Protein AF-A0AAE9B134-F1 (afdb_monomer_lite)

Secondary structure (DSSP, 8-state):
--EEETTTTSHHHHHHHHHHHTTS-GGGEEEEES-SGGGHHHHHTTPEEEE-BTTBGGGGTTT--TT-EEE-PPP--TTTTTTGGG--

Radius of gyration: 12.8 Å; chains: 1; bounding box: 33×21×36 Å

Organism: NCBI:txid103232

Structure (mmCIF, N/CA/C/O backbone):
data_AF-A0AAE9B134-F1
#
_entry.id   AF-A0AAE9B134-F1
#
loop_
_atom_site.group_PDB
_atom_site.id
_atom_site.type_symbol
_atom_site.label_atom_id
_atom_site.label_alt_id
_atom_site.label_comp_id
_atom_site.label_asym_id
_atom_site.label_entity_id
_atom_site.label_seq_id
_atom_site.pdbx_PDB_ins_code
_atom_site.Cartn_x
_atom_site.Cartn_y
_atom_site.Cartn_z
_atom_site.occupancy
_atom_site.B_iso_or_equiv
_atom_site.auth_seq_id
_atom_site.auth_comp_id
_atom_site.auth_asym_id
_atom_site.auth_atom_id
_atom_site.pdbx_PDB_model_num
ATOM 1 N N . MET A 1 1 ? -15.403 4.290 0.408 1.00 81.81 1 MET A N 1
ATOM 2 C CA . MET A 1 1 ? -14.368 5.308 0.662 1.00 81.81 1 MET A CA 1
ATOM 3 C C . MET A 1 1 ? -13.278 4.690 1.516 1.00 81.81 1 MET A C 1
ATOM 5 O O . MET A 1 1 ? -13.530 4.371 2.672 1.00 81.81 1 MET A O 1
ATOM 9 N N . SER A 1 2 ? -12.099 4.508 0.935 1.00 92.12 2 SER A N 1
ATOM 10 C CA . SER A 1 2 ? -10.887 3.996 1.570 1.00 92.12 2 SER A CA 1
ATOM 11 C C . SER A 1 2 ? -9.773 5.039 1.496 1.00 92.12 2 SER A C 1
ATOM 13 O O . SER A 1 2 ? -9.692 5.824 0.549 1.00 92.12 2 SER A O 1
ATOM 15 N N . LEU A 1 3 ? -8.879 5.010 2.483 1.00 98.31 3 LEU A N 1
ATOM 16 C CA . LEU A 1 3 ? -7.562 5.632 2.392 1.00 98.31 3 LEU A CA 1
ATOM 17 C C . LEU A 1 3 ? -6.610 4.606 1.770 1.00 98.31 3 LEU A C 1
ATOM 19 O O . LEU A 1 3 ? -6.343 3.572 2.380 1.00 98.31 3 LEU A O 1
ATOM 23 N N . VAL A 1 4 ? -6.159 4.839 0.540 1.00 98.50 4 VAL A N 1
ATOM 24 C CA . VAL A 1 4 ? -5.342 3.886 -0.221 1.00 98.50 4 VAL A CA 1
ATOM 25 C C . VAL A 1 4 ? -3.893 4.348 -0.236 1.00 98.50 4 VAL A C 1
ATOM 27 O O . VAL A 1 4 ? -3.591 5.432 -0.733 1.00 98.50 4 VAL A O 1
ATOM 30 N N . ILE A 1 5 ? -2.993 3.530 0.304 1.00 98.44 5 ILE A N 1
ATOM 31 C CA . ILE A 1 5 ? -1.571 3.851 0.437 1.00 98.44 5 ILE A CA 1
ATOM 32 C C . ILE A 1 5 ? -0.775 2.910 -0.455 1.00 98.44 5 ILE A C 1
ATOM 34 O O . ILE A 1 5 ? -0.726 1.705 -0.205 1.00 98.44 5 ILE A O 1
ATOM 38 N N . THR A 1 6 ? -0.141 3.440 -1.498 1.00 97.62 6 THR A N 1
ATOM 39 C CA . THR A 1 6 ? 0.769 2.640 -2.322 1.00 97.62 6 THR A CA 1
ATOM 40 C C . THR A 1 6 ? 2.148 2.520 -1.693 1.00 97.62 6 THR A C 1
ATOM 42 O O . THR A 1 6 ? 2.516 3.291 -0.810 1.00 97.62 6 THR A O 1
ATOM 45 N N . GLY A 1 7 ? 2.916 1.503 -2.098 1.00 96.44 7 GLY A N 1
ATOM 46 C CA . GLY A 1 7 ? 4.238 1.261 -1.520 1.00 96.44 7 GLY A CA 1
ATOM 47 C C . GLY A 1 7 ? 4.189 1.043 -0.003 1.00 96.44 7 GLY A C 1
ATOM 48 O O . GLY A 1 7 ? 5.136 1.410 0.691 1.00 96.44 7 GLY A O 1
ATOM 49 N N . ALA A 1 8 ? 3.099 0.463 0.513 1.00 97.88 8 ALA A N 1
ATOM 50 C CA . ALA A 1 8 ? 2.804 0.393 1.947 1.00 97.88 8 ALA A CA 1
ATOM 51 C C . ALA A 1 8 ? 3.826 -0.418 2.770 1.00 97.88 8 ALA A C 1
ATOM 53 O O . ALA A 1 8 ? 3.908 -0.266 3.984 1.00 97.88 8 ALA A O 1
ATOM 54 N N . THR A 1 9 ? 4.643 -1.251 2.119 1.00 96.62 9 THR A N 1
ATOM 55 C CA . THR A 1 9 ? 5.746 -1.999 2.752 1.00 96.62 9 THR A CA 1
ATOM 56 C C . THR A 1 9 ? 7.098 -1.280 2.674 1.00 96.62 9 THR A C 1
ATOM 58 O O . THR A 1 9 ? 8.111 -1.842 3.079 1.00 96.62 9 THR A O 1
ATOM 61 N N . GLY A 1 10 ? 7.161 -0.088 2.073 1.00 95.25 10 GLY A N 1
ATOM 62 C CA . GLY A 1 10 ? 8.349 0.770 2.071 1.00 95.25 10 GLY A CA 1
ATOM 63 C C . GLY A 1 10 ? 8.339 1.751 3.244 1.00 95.25 10 GLY A C 1
ATOM 64 O O . GLY A 1 10 ? 7.304 1.947 3.868 1.00 95.25 10 GLY A O 1
ATOM 65 N N . ASN A 1 11 ? 9.467 2.412 3.517 1.00 95.31 11 ASN A N 1
ATOM 66 C CA . ASN A 1 11 ? 9.640 3.257 4.711 1.00 95.31 11 ASN A CA 1
ATOM 67 C C . ASN A 1 11 ? 8.521 4.299 4.901 1.00 95.31 11 ASN A C 1
ATOM 69 O O . ASN A 1 11 ? 7.907 4.352 5.961 1.00 95.31 11 ASN A O 1
ATOM 73 N N . LEU A 1 12 ? 8.226 5.101 3.870 1.00 97.00 12 LEU A N 1
ATOM 74 C CA . LEU A 1 12 ? 7.198 6.144 3.967 1.00 97.00 12 LEU A CA 1
ATOM 75 C C . LEU A 1 12 ? 5.783 5.557 4.045 1.00 97.00 12 LEU A C 1
ATOM 77 O O . LEU A 1 12 ? 4.999 5.960 4.899 1.00 97.00 12 LEU A O 1
ATOM 81 N N . GLY A 1 13 ? 5.459 4.609 3.159 1.00 97.69 13 GLY A N 1
ATOM 82 C CA . GLY A 1 13 ? 4.133 3.990 3.119 1.00 97.69 13 GLY A CA 1
ATOM 83 C C . GLY A 1 13 ? 3.803 3.262 4.420 1.00 97.69 13 GLY A C 1
ATOM 84 O O . GLY A 1 13 ? 2.671 3.332 4.890 1.00 97.69 13 GLY A O 1
ATOM 85 N N . ARG A 1 14 ? 4.809 2.643 5.043 1.00 97.56 14 ARG A N 1
ATOM 86 C CA . ARG A 1 14 ? 4.677 1.954 6.321 1.00 97.56 14 ARG A CA 1
ATOM 87 C C . ARG A 1 14 ? 4.301 2.908 7.446 1.00 97.56 14 ARG A C 1
ATOM 89 O O . ARG A 1 14 ? 3.295 2.679 8.109 1.00 97.56 14 ARG A O 1
ATOM 96 N N . VAL A 1 15 ? 5.061 3.993 7.602 1.00 98.19 15 VAL A N 1
ATOM 97 C CA . VAL A 1 15 ? 4.770 5.033 8.599 1.00 98.19 15 VAL A CA 1
ATOM 98 C C . VAL A 1 15 ? 3.384 5.627 8.354 1.00 98.19 15 VAL A C 1
ATOM 100 O O . VAL A 1 15 ? 2.601 5.743 9.287 1.00 98.19 15 VAL A O 1
ATOM 103 N N . ALA A 1 16 ? 3.031 5.924 7.099 1.00 98.38 16 ALA A N 1
ATOM 104 C CA . ALA A 1 16 ? 1.711 6.455 6.768 1.00 98.38 16 ALA A CA 1
ATOM 105 C C . ALA A 1 16 ? 0.572 5.507 7.182 1.00 98.38 16 ALA A C 1
ATOM 107 O O . ALA A 1 16 ? -0.403 5.958 7.779 1.00 98.38 16 ALA A O 1
ATOM 108 N N . VAL A 1 17 ? 0.688 4.202 6.903 1.00 98.44 17 VAL A N 1
ATOM 109 C CA . VAL A 1 17 ? -0.308 3.212 7.343 1.00 98.44 17 VAL A CA 1
ATOM 110 C C . VAL A 1 17 ? -0.374 3.152 8.866 1.00 98.44 17 VAL A C 1
ATOM 112 O O . VAL A 1 17 ? -1.465 3.216 9.420 1.00 98.44 17 VAL A O 1
ATOM 115 N N . GLU A 1 18 ? 0.763 3.066 9.555 1.00 98.06 18 GLU A N 1
ATOM 116 C CA . GLU A 1 18 ? 0.798 2.978 11.018 1.00 98.06 18 GLU A CA 1
ATOM 117 C C . GLU A 1 18 ? 0.1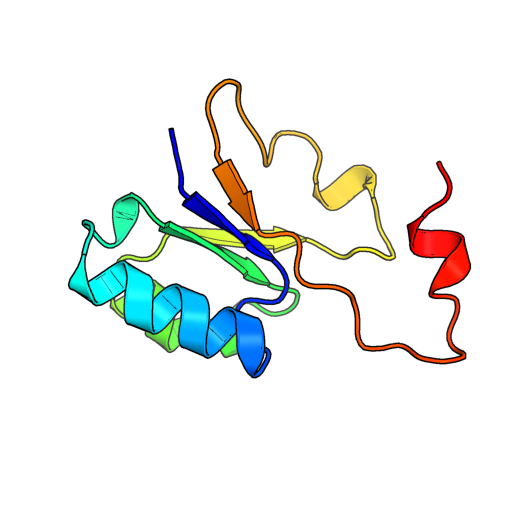67 4.204 11.684 1.00 98.06 18 GLU A C 1
ATOM 119 O O . GLU A 1 18 ? -0.695 4.043 12.543 1.00 98.06 18 GLU A O 1
ATOM 124 N N . THR A 1 19 ? 0.492 5.408 11.213 1.00 98.25 19 THR A N 1
ATOM 125 C CA . THR A 1 19 ? -0.105 6.662 11.692 1.00 98.25 19 THR A CA 1
ATOM 126 C C . THR A 1 19 ? -1.605 6.755 11.400 1.00 98.25 19 THR A C 1
ATOM 128 O O . THR A 1 19 ? -2.356 7.334 12.185 1.00 98.25 19 THR A O 1
ATOM 131 N N . LEU A 1 20 ? -2.081 6.202 10.280 1.00 98.25 20 LEU A N 1
ATOM 132 C CA . LEU A 1 20 ? -3.516 6.166 9.982 1.00 98.25 20 LEU A CA 1
ATOM 133 C C . LEU A 1 20 ? -4.267 5.196 10.894 1.00 98.25 20 LEU A C 1
ATOM 135 O O . LEU A 1 20 ? -5.389 5.493 11.294 1.00 98.25 20 LEU A O 1
ATOM 139 N N . LEU A 1 21 ? -3.649 4.076 11.267 1.00 97.94 21 LEU A N 1
ATOM 140 C CA . LEU A 1 21 ? -4.250 3.094 12.173 1.00 97.94 21 LEU A CA 1
ATOM 141 C C . LEU A 1 21 ? -4.468 3.615 13.599 1.00 97.94 21 LEU A C 1
ATOM 143 O O . LEU A 1 21 ? -5.220 3.008 14.355 1.00 97.94 21 LEU A O 1
ATOM 147 N N . GLU A 1 22 ? -3.853 4.739 13.961 1.00 98.06 22 GLU A N 1
ATOM 148 C CA . GLU A 1 22 ? -4.121 5.452 15.216 1.00 98.06 22 GLU A CA 1
ATOM 149 C C . GLU A 1 22 ? -5.364 6.356 15.131 1.00 98.06 22 GLU A C 1
ATOM 151 O O . GLU A 1 22 ? -5.883 6.796 16.154 1.00 98.06 22 GLU A O 1
ATOM 156 N N . GLN A 1 23 ? -5.849 6.650 13.921 1.00 97.81 23 GLN A N 1
ATOM 157 C CA . GLN A 1 23 ? -6.867 7.675 13.667 1.00 97.81 23 GLN A CA 1
ATOM 158 C C . GLN A 1 23 ? -8.156 7.117 13.065 1.00 97.81 23 GLN A C 1
ATOM 160 O O . GLN A 1 23 ? -9.222 7.709 13.235 1.00 97.81 23 GLN A O 1
ATOM 165 N N . VAL A 1 24 ? -8.074 6.004 12.333 1.00 97.94 24 VAL A N 1
ATOM 166 C CA . VAL A 1 24 ? -9.217 5.392 11.651 1.00 97.94 24 VAL A CA 1
ATOM 167 C C . VAL A 1 24 ? -9.248 3.876 11.860 1.00 97.94 24 VAL A C 1
ATOM 169 O O . VAL A 1 24 ? -8.200 3.267 12.087 1.00 97.94 24 VAL A O 1
ATOM 172 N N . PRO A 1 25 ? -10.430 3.240 11.744 1.00 98.00 25 PRO A N 1
ATOM 173 C CA . PRO A 1 25 ? -10.539 1.785 11.707 1.00 98.00 25 PRO A CA 1
ATOM 174 C C . PRO A 1 25 ? -9.617 1.161 10.651 1.00 98.00 25 PRO A C 1
ATOM 176 O O . PRO A 1 25 ? -9.449 1.710 9.560 1.00 98.00 25 PRO A O 1
ATOM 179 N N . ALA A 1 26 ? -9.028 0.003 10.957 1.00 98.00 26 ALA A N 1
ATOM 180 C CA . ALA A 1 26 ? -8.050 -0.636 10.073 1.00 98.00 26 ALA A CA 1
ATOM 181 C C . ALA A 1 26 ? -8.625 -1.001 8.702 1.00 98.00 26 ALA A C 1
ATOM 183 O O . ALA A 1 26 ? -7.949 -0.871 7.681 1.00 98.00 26 ALA A O 1
ATOM 184 N N . ASP A 1 27 ? -9.901 -1.366 8.666 1.00 97.06 27 ASP A N 1
ATOM 185 C CA . ASP A 1 27 ? -10.616 -1.657 7.437 1.00 97.06 27 ASP A CA 1
ATOM 186 C C . ASP A 1 27 ? -10.896 -0.392 6.607 1.00 97.06 27 ASP A C 1
ATOM 188 O O . ASP A 1 27 ? -11.259 -0.502 5.447 1.00 97.06 27 ASP A O 1
ATOM 192 N N . HIS A 1 28 ? -10.683 0.827 7.105 1.00 97.81 28 HIS A N 1
ATOM 193 C CA . HIS A 1 28 ? -10.728 2.035 6.271 1.00 97.81 28 HIS A CA 1
ATOM 194 C C . HIS A 1 28 ? -9.429 2.264 5.480 1.00 97.81 28 HIS A C 1
ATOM 196 O O . HIS A 1 28 ? -9.393 3.130 4.597 1.00 97.81 28 HIS A O 1
ATOM 202 N N . VAL A 1 29 ? -8.370 1.502 5.770 1.00 98.50 29 VAL A N 1
ATOM 203 C CA . VAL A 1 29 ? -7.064 1.609 5.115 1.00 98.50 29 VAL A CA 1
ATOM 204 C C . VAL A 1 29 ? -6.872 0.448 4.141 1.00 98.50 29 VAL A C 1
ATOM 206 O O . VAL A 1 29 ? -7.053 -0.719 4.489 1.00 98.50 29 VAL A O 1
ATOM 209 N N . THR A 1 30 ? -6.459 0.776 2.917 1.00 98.56 30 THR A N 1
ATOM 210 C CA . THR A 1 30 ? -6.014 -0.198 1.917 1.00 98.56 30 THR A CA 1
ATOM 211 C C . THR A 1 30 ? -4.521 -0.015 1.670 1.00 98.56 30 THR A C 1
ATOM 213 O O . THR A 1 30 ? -4.086 1.023 1.171 1.00 98.56 30 THR A O 1
ATOM 216 N N . ALA A 1 31 ? -3.728 -1.025 2.016 1.00 98.44 31 ALA A N 1
ATOM 217 C CA . ALA A 1 31 ? -2.296 -1.078 1.765 1.00 98.44 31 ALA A CA 1
ATOM 218 C C . ALA A 1 31 ? -2.031 -1.753 0.413 1.00 98.44 31 ALA A C 1
ATOM 220 O O . ALA A 1 31 ? -2.265 -2.952 0.250 1.00 98.44 31 ALA A O 1
ATOM 221 N N . VAL A 1 32 ? -1.524 -0.987 -0.556 1.00 98.31 32 VAL A N 1
ATOM 222 C CA . VAL A 1 32 ? -1.143 -1.507 -1.875 1.00 98.31 32 VAL A CA 1
ATOM 223 C C . VAL A 1 32 ? 0.330 -1.901 -1.867 1.00 98.31 32 VAL A C 1
ATOM 225 O O . VAL A 1 32 ? 1.217 -1.086 -1.579 1.00 98.31 32 VAL A O 1
ATOM 228 N N . VAL A 1 33 ? 0.592 -3.169 -2.176 1.00 97.56 33 VAL A N 1
ATOM 229 C CA . VAL A 1 33 ? 1.900 -3.818 -2.028 1.00 97.56 33 VAL A CA 1
ATOM 230 C C . VAL A 1 33 ? 2.239 -4.656 -3.259 1.00 97.56 33 VAL A C 1
ATOM 232 O O . VAL A 1 33 ? 1.360 -5.042 -4.017 1.00 97.56 33 VAL A O 1
ATOM 235 N N . ARG A 1 34 ? 3.522 -4.985 -3.453 1.00 95.25 34 ARG A N 1
ATOM 236 C CA . ARG A 1 34 ? 3.945 -5.938 -4.503 1.00 95.25 34 ARG A CA 1
ATOM 237 C C . ARG A 1 34 ? 4.012 -7.386 -4.019 1.00 95.25 34 ARG A C 1
ATOM 239 O O . ARG A 1 34 ? 3.956 -8.310 -4.815 1.00 95.25 34 ARG A O 1
ATOM 246 N N . SER A 1 35 ? 4.175 -7.586 -2.714 1.00 95.19 35 SER A N 1
ATOM 247 C CA . SER A 1 35 ? 4.306 -8.902 -2.091 1.00 95.19 35 SER A CA 1
ATOM 248 C C . SER A 1 35 ? 3.422 -8.936 -0.855 1.00 95.19 35 SER A C 1
ATOM 250 O O . SER A 1 35 ? 3.649 -8.168 0.080 1.00 95.19 35 SER A O 1
ATO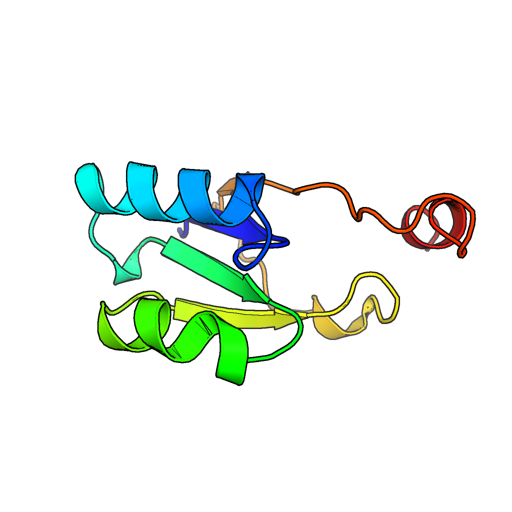M 252 N N . VAL A 1 36 ? 2.418 -9.814 -0.875 1.00 95.44 36 VAL A N 1
ATOM 253 C CA . VAL A 1 36 ? 1.465 -10.000 0.233 1.00 95.44 36 VAL A CA 1
ATOM 254 C C . VAL A 1 36 ? 2.190 -10.438 1.505 1.00 95.44 36 VAL A C 1
ATOM 256 O O . VAL A 1 36 ? 1.890 -9.936 2.581 1.00 95.44 36 VAL A O 1
ATOM 259 N N . GLU A 1 37 ? 3.205 -11.292 1.358 1.00 96.81 37 GLU A N 1
ATOM 260 C CA . GLU A 1 37 ? 4.061 -11.812 2.434 1.00 96.81 37 GLU A CA 1
ATOM 261 C C . GLU A 1 37 ? 4.613 -10.677 3.315 1.00 96.81 37 GLU A C 1
ATOM 263 O O . GLU A 1 37 ? 4.589 -10.739 4.541 1.00 96.81 37 GLU A O 1
ATOM 268 N N . LYS A 1 38 ? 5.063 -9.583 2.682 1.00 96.31 38 LYS A N 1
ATOM 269 C CA . LYS A 1 38 ? 5.650 -8.417 3.365 1.00 96.31 38 LYS A CA 1
ATOM 270 C C . LYS A 1 38 ? 4.627 -7.548 4.097 1.00 96.31 38 LYS A C 1
ATOM 272 O O . LYS A 1 38 ? 5.027 -6.616 4.787 1.00 96.31 38 LYS A O 1
ATOM 277 N N . ALA A 1 39 ? 3.339 -7.811 3.904 1.00 97.25 39 ALA A N 1
ATOM 278 C CA . ALA A 1 39 ? 2.228 -7.081 4.500 1.00 97.25 39 ALA A CA 1
ATOM 279 C C . ALA A 1 39 ? 1.375 -7.961 5.428 1.00 97.25 39 ALA A C 1
ATOM 281 O O . ALA A 1 39 ? 0.295 -7.539 5.843 1.00 97.25 39 ALA A O 1
ATOM 282 N N . ALA A 1 40 ? 1.835 -9.177 5.747 1.00 97.69 40 ALA A N 1
ATOM 283 C CA . ALA A 1 40 ? 1.096 -10.133 6.568 1.00 97.69 40 ALA A CA 1
ATOM 284 C C . ALA A 1 40 ? 0.725 -9.566 7.948 1.00 97.69 40 ALA A C 1
ATOM 286 O O . ALA A 1 40 ? -0.367 -9.808 8.455 1.00 97.69 40 ALA A O 1
ATOM 287 N N . ASP A 1 41 ? 1.603 -8.757 8.536 1.00 97.50 41 ASP A N 1
ATOM 288 C CA . ASP A 1 41 ? 1.364 -8.116 9.825 1.00 97.50 41 ASP A CA 1
ATOM 289 C C . ASP A 1 41 ? 0.297 -7.004 9.744 1.00 97.50 41 ASP A C 1
ATOM 291 O O . ASP A 1 41 ? -0.511 -6.854 10.659 1.00 97.50 41 ASP A O 1
ATOM 295 N N . LEU A 1 42 ? 0.229 -6.268 8.627 1.00 97.75 42 LEU A N 1
ATOM 296 C CA . LEU A 1 42 ? -0.835 -5.293 8.374 1.00 97.75 42 LEU A CA 1
ATOM 297 C C . LEU A 1 42 ? -2.180 -6.001 8.173 1.00 97.75 42 LEU A C 1
ATOM 299 O O . LEU A 1 42 ? -3.187 -5.581 8.743 1.00 97.75 42 LEU A O 1
ATOM 303 N N . ALA A 1 43 ? -2.187 -7.111 7.430 1.00 97.88 43 ALA A N 1
ATOM 304 C CA . ALA A 1 43 ? -3.376 -7.940 7.248 1.00 97.88 43 ALA A CA 1
ATOM 305 C C . ALA A 1 43 ? -3.895 -8.487 8.588 1.00 97.88 43 ALA A C 1
ATOM 307 O O . ALA A 1 43 ? -5.090 -8.412 8.865 1.00 97.88 43 ALA A O 1
ATOM 308 N N . ALA A 1 44 ? -2.995 -8.962 9.458 1.00 97.81 44 ALA A N 1
ATOM 309 C CA . ALA A 1 44 ? -3.337 -9.445 10.797 1.00 97.81 44 ALA A CA 1
ATOM 310 C C . ALA A 1 44 ? -3.961 -8.359 11.695 1.00 97.81 44 ALA A C 1
ATOM 312 O O . ALA A 1 44 ? -4.702 -8.675 12.623 1.00 97.81 44 ALA A O 1
ATOM 313 N N . ARG A 1 45 ? -3.701 -7.077 11.405 1.00 97.19 45 ARG A N 1
ATOM 314 C CA . ARG A 1 45 ? -4.312 -5.920 12.081 1.00 97.19 45 ARG A CA 1
ATOM 315 C C . ARG A 1 45 ? -5.647 -5.484 11.464 1.00 97.19 45 ARG A C 1
ATOM 317 O O . ARG A 1 45 ? -6.228 -4.511 11.933 1.00 97.19 45 ARG A O 1
ATOM 324 N N . GLY A 1 46 ? -6.132 -6.173 10.429 1.00 97.69 46 GLY A N 1
ATOM 325 C CA . GLY A 1 46 ? -7.391 -5.862 9.744 1.00 97.69 46 GLY A CA 1
ATOM 326 C C . GLY A 1 46 ? -7.269 -4.858 8.5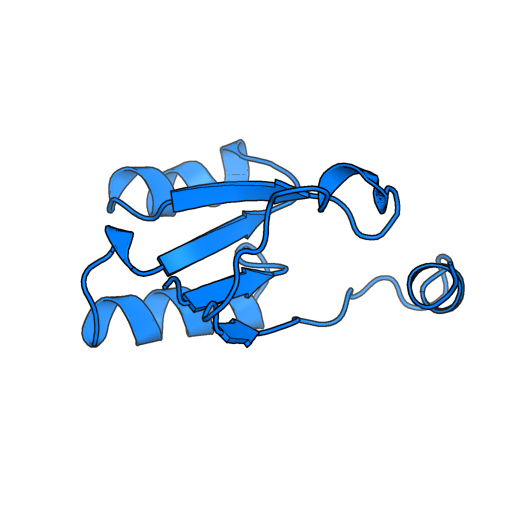93 1.00 97.69 46 GLY A C 1
ATOM 327 O O . GLY A 1 46 ? -8.293 -4.417 8.074 1.00 97.69 46 GLY A O 1
ATOM 328 N N . VAL A 1 47 ? -6.049 -4.498 8.173 1.00 98.44 47 VAL A N 1
ATOM 329 C CA . VAL A 1 47 ? -5.829 -3.645 6.992 1.00 98.44 47 VAL A CA 1
ATOM 330 C C . VAL A 1 47 ? -6.181 -4.419 5.728 1.00 98.44 47 VAL A C 1
ATOM 332 O O . VAL A 1 47 ? -5.766 -5.569 5.560 1.00 98.44 47 VAL A O 1
ATOM 335 N N . ARG A 1 48 ? -6.893 -3.784 4.790 1.00 98.12 48 ARG A N 1
ATOM 336 C CA . ARG A 1 48 ? -7.143 -4.390 3.476 1.00 98.12 48 ARG A CA 1
ATOM 337 C C . ARG A 1 48 ? -5.853 -4.398 2.665 1.00 98.12 48 ARG A C 1
ATOM 339 O O . ARG A 1 48 ? -5.227 -3.356 2.486 1.00 98.12 48 ARG A O 1
ATOM 346 N N . ILE A 1 49 ? -5.462 -5.557 2.149 1.00 98.19 49 ILE A N 1
ATOM 347 C CA . ILE A 1 49 ? -4.272 -5.687 1.303 1.00 98.19 49 ILE A CA 1
ATOM 348 C C . ILE A 1 49 ? -4.700 -5.773 -0.156 1.00 98.19 49 ILE A C 1
ATOM 350 O O . ILE A 1 49 ? -5.528 -6.608 -0.512 1.00 98.19 49 ILE A O 1
ATOM 354 N N . ALA A 1 50 ? -4.103 -4.936 -1.000 1.00 97.88 50 ALA A N 1
ATOM 355 C CA . ALA A 1 50 ? -4.246 -5.011 -2.447 1.00 97.88 50 ALA A CA 1
ATOM 356 C C . ALA A 1 50 ? -2.871 -5.197 -3.093 1.00 97.88 50 ALA A C 1
ATOM 358 O O . ALA A 1 50 ? -1.878 -4.617 -2.649 1.00 97.88 50 ALA A O 1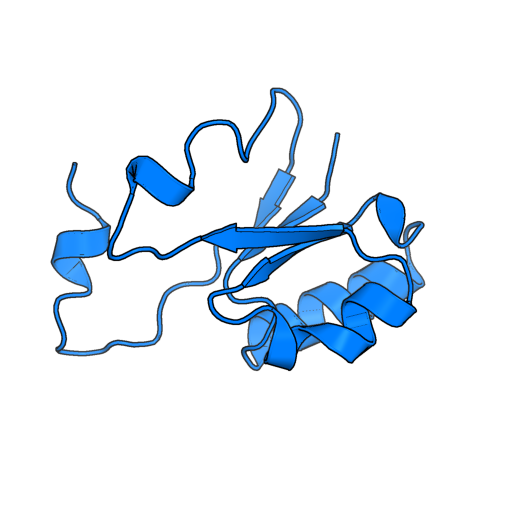
ATOM 359 N N . VAL A 1 51 ? -2.800 -6.016 -4.141 1.00 97.94 51 VAL A N 1
ATOM 360 C CA . VAL A 1 51 ? -1.548 -6.280 -4.856 1.00 97.94 51 VAL A CA 1
ATOM 361 C C . VAL A 1 51 ? -1.547 -5.519 -6.169 1.00 97.94 51 VAL A C 1
ATOM 363 O O . VAL A 1 51 ? -2.403 -5.769 -7.010 1.00 97.94 51 VAL A O 1
ATOM 366 N N . ALA A 1 52 ? -0.582 -4.620 -6.349 1.00 96.88 52 ALA A N 1
ATOM 367 C CA . ALA A 1 52 ? -0.391 -3.918 -7.613 1.00 96.88 52 ALA A CA 1
ATOM 368 C C . ALA A 1 52 ? 1.078 -3.540 -7.840 1.00 96.88 52 ALA A C 1
ATOM 370 O O . ALA A 1 52 ? 1.851 -3.353 -6.894 1.00 96.88 52 ALA A O 1
ATOM 371 N N . ASP A 1 53 ? 1.459 -3.416 -9.109 1.00 93.50 53 ASP A N 1
ATOM 372 C CA . ASP A 1 53 ? 2.813 -3.087 -9.548 1.00 93.50 53 ASP A CA 1
ATOM 373 C C . ASP A 1 53 ? 2.777 -1.943 -10.564 1.00 93.50 53 ASP A C 1
ATOM 375 O O . ASP A 1 53 ? 2.092 -2.023 -11.583 1.00 93.50 53 ASP A O 1
ATOM 379 N N . TYR A 1 54 ? 3.546 -0.881 -10.314 1.00 92.06 54 TYR A N 1
ATOM 380 C CA . TYR A 1 54 ? 3.671 0.252 -11.235 1.00 92.06 54 TYR A CA 1
ATOM 381 C C . TYR A 1 54 ? 4.228 -0.139 -12.607 1.00 92.06 54 TYR A C 1
ATOM 383 O O . TYR A 1 54 ? 3.968 0.552 -13.586 1.00 92.06 54 TYR A O 1
ATOM 391 N N . ASN A 1 55 ? 4.966 -1.247 -12.700 1.00 90.69 55 ASN A N 1
ATOM 392 C CA . ASN A 1 55 ? 5.456 -1.781 -13.971 1.00 90.69 55 ASN A CA 1
ATOM 393 C C . ASN A 1 55 ? 4.398 -2.612 -14.717 1.00 90.69 55 ASN A C 1
ATOM 395 O O . ASN A 1 55 ? 4.622 -3.001 -15.858 1.00 90.69 55 ASN A O 1
ATOM 399 N N . THR A 1 56 ? 3.251 -2.893 -14.090 1.00 91.75 56 THR A N 1
ATOM 400 C CA . THR A 1 56 ? 2.118 -3.599 -14.705 1.00 91.75 56 THR A CA 1
ATOM 401 C C . THR A 1 56 ? 0.819 -2.820 -14.441 1.00 91.75 56 THR A C 1
ATOM 403 O O . THR A 1 56 ? 0.031 -3.229 -13.584 1.00 91.75 56 THR A O 1
ATOM 406 N N . PRO A 1 57 ? 0.549 -1.712 -15.166 1.00 90.19 57 PRO A N 1
ATOM 407 C CA . PRO A 1 57 ? -0.560 -0.793 -14.868 1.00 90.19 57 PRO A CA 1
ATOM 408 C C . PRO A 1 57 ? -1.939 -1.453 -14.749 1.00 90.19 57 PRO A C 1
ATOM 410 O O . PRO A 1 57 ? -2.741 -1.049 -13.912 1.00 90.19 57 PRO A O 1
ATOM 413 N N . LYS A 1 58 ? -2.186 -2.531 -15.506 1.00 93.12 58 LYS A N 1
ATOM 414 C CA . LYS A 1 58 ? -3.429 -3.322 -15.437 1.00 93.12 58 LYS A CA 1
ATOM 415 C C . LYS A 1 58 ? -3.740 -3.866 -14.039 1.00 93.12 58 LYS A C 1
ATOM 417 O O . LYS A 1 58 ? -4.892 -4.110 -13.720 1.00 93.12 58 LYS A O 1
ATOM 422 N N . THR A 1 59 ? -2.731 -4.033 -13.181 1.00 95.38 59 THR A N 1
ATOM 423 C CA . THR A 1 59 ? -2.930 -4.481 -11.790 1.00 95.38 59 THR A CA 1
ATOM 424 C C . THR A 1 59 ? -3.634 -3.447 -10.904 1.00 95.38 59 THR A C 1
ATOM 426 O O . THR A 1 59 ? -4.101 -3.797 -9.826 1.00 95.38 59 THR A O 1
ATOM 429 N N . PHE A 1 60 ? -3.747 -2.191 -11.350 1.00 94.00 60 PHE A N 1
ATOM 430 C CA . PHE A 1 60 ? -4.518 -1.151 -10.665 1.00 94.00 60 PHE A CA 1
ATOM 431 C C . PHE A 1 60 ? -5.981 -1.067 -11.131 1.00 94.00 60 PHE A C 1
ATOM 433 O O . PHE A 1 60 ? -6.756 -0.303 -10.550 1.00 94.00 60 PHE A O 1
ATOM 440 N N . GLU A 1 61 ? -6.385 -1.821 -12.159 1.00 93.31 61 GLU A N 1
ATOM 441 C CA . GLU A 1 61 ? -7.767 -1.818 -12.646 1.00 93.31 61 GLU A CA 1
ATOM 442 C C . GLU A 1 61 ? -8.734 -2.267 -11.540 1.00 93.31 61 GLU A C 1
ATOM 444 O O . GLU A 1 61 ? -8.552 -3.304 -10.908 1.00 93.31 61 GLU A O 1
ATOM 449 N N . GLY A 1 62 ? -9.760 -1.453 -11.273 1.00 92.75 62 GLY A N 1
ATOM 450 C CA . GLY A 1 62 ? -10.761 -1.730 -10.236 1.00 92.75 62 GLY A CA 1
ATOM 451 C C . GLY A 1 62 ? -10.269 -1.590 -8.789 1.00 92.75 62 GLY A C 1
ATOM 452 O O . GLY A 1 62 ? -11.069 -1.763 -7.873 1.00 92.75 62 GLY A O 1
ATOM 453 N N . LEU A 1 63 ? -8.994 -1.249 -8.562 1.00 94.94 63 LEU A N 1
ATOM 454 C CA . LEU A 1 63 ? -8.438 -1.071 -7.215 1.00 94.94 63 LEU A CA 1
ATOM 455 C C . LEU A 1 63 ? -8.977 0.195 -6.539 1.00 94.94 63 LEU A C 1
ATOM 457 O O . LEU A 1 63 ? -9.150 0.227 -5.322 1.00 94.94 63 LEU A O 1
ATOM 461 N N . PHE A 1 64 ? -9.246 1.230 -7.334 1.00 94.12 64 PHE A N 1
ATOM 462 C CA . PHE A 1 64 ? -9.773 2.506 -6.865 1.00 94.12 64 PHE A CA 1
ATOM 463 C C . PHE A 1 64 ? -11.250 2.654 -7.218 1.00 94.12 64 PHE A C 1
ATOM 465 O O . PHE A 1 64 ? -11.679 2.338 -8.329 1.00 94.12 64 PHE A O 1
ATOM 472 N N . THR A 1 65 ? -12.011 3.213 -6.287 1.00 94.25 65 THR A N 1
ATOM 473 C CA . THR A 1 65 ? -13.423 3.550 -6.458 1.00 94.25 65 THR A CA 1
ATOM 474 C C . THR A 1 65 ? -13.657 5.043 -6.248 1.00 94.25 65 THR A C 1
ATOM 476 O O . THR A 1 65 ? -12.843 5.755 -5.651 1.00 94.25 65 THR A O 1
ATOM 479 N N . ALA A 1 66 ? -14.779 5.553 -6.760 1.00 95.12 66 ALA A N 1
ATOM 480 C CA . ALA A 1 66 ? -15.139 6.953 -6.577 1.00 95.12 66 ALA A CA 1
ATOM 481 C C . ALA A 1 66 ? -15.229 7.304 -5.079 1.00 95.12 66 ALA A C 1
ATOM 483 O O . ALA A 1 66 ? -15.916 6.638 -4.303 1.00 95.12 66 ALA A O 1
ATOM 484 N N . GLY A 1 67 ? -14.537 8.373 -4.685 1.00 95.00 67 GLY A N 1
ATOM 485 C CA . GLY A 1 67 ? -14.475 8.841 -3.301 1.00 95.00 67 GLY A CA 1
ATOM 486 C C . GLY A 1 67 ? -13.292 8.305 -2.493 1.00 95.00 67 GLY A C 1
ATOM 487 O O . GLY A 1 67 ? -13.079 8.789 -1.384 1.00 95.00 67 GLY A O 1
ATOM 488 N N . ASP A 1 68 ? -12.502 7.364 -3.017 1.00 96.88 68 ASP A N 1
ATOM 489 C CA . ASP A 1 68 ? -11.255 6.958 -2.366 1.00 96.88 68 ASP A CA 1
ATOM 490 C C . ASP A 1 68 ? -10.231 8.099 -2.352 1.00 96.88 68 ASP A C 1
ATOM 492 O O . ASP A 1 68 ? -10.146 8.911 -3.277 1.00 96.88 68 ASP A O 1
ATOM 496 N N . LYS A 1 69 ? -9.431 8.158 -1.284 1.00 97.88 69 LYS A N 1
ATOM 497 C CA . LYS A 1 69 ? -8.309 9.095 -1.168 1.00 97.88 69 LYS A CA 1
ATOM 498 C C . LYS A 1 69 ? -7.018 8.306 -1.292 1.00 97.88 69 LYS A C 1
ATOM 500 O O . LYS A 1 69 ? -6.790 7.386 -0.511 1.00 97.88 69 LYS A O 1
ATOM 505 N N . VAL A 1 70 ? -6.178 8.673 -2.253 1.00 97.75 70 VAL A N 1
ATOM 506 C CA . VAL A 1 70 ? -4.968 7.913 -2.585 1.00 97.75 70 VAL A CA 1
ATOM 507 C C . VAL A 1 70 ? -3.721 8.702 -2.199 1.00 97.75 70 VAL A C 1
ATOM 509 O O . VAL A 1 70 ? -3.518 9.819 -2.672 1.00 97.75 70 VAL A O 1
ATOM 512 N N . LEU A 1 71 ? -2.859 8.096 -1.382 1.00 97.81 71 LEU A N 1
ATOM 513 C CA . LEU A 1 71 ? -1.468 8.509 -1.239 1.00 97.81 71 LEU A CA 1
ATOM 514 C C . LEU A 1 71 ? -0.616 7.668 -2.192 1.00 97.81 71 LEU A C 1
ATOM 516 O O . LEU A 1 71 ? -0.296 6.511 -1.908 1.00 97.81 71 LEU A O 1
ATOM 520 N N . LEU A 1 72 ? -0.246 8.266 -3.324 1.00 95.62 72 LEU A N 1
ATOM 521 C CA . LEU A 1 72 ? 0.646 7.645 -4.298 1.00 95.62 72 LEU A CA 1
ATOM 522 C C . LEU A 1 72 ? 2.104 7.849 -3.867 1.00 95.62 72 LEU A C 1
ATOM 524 O O . LEU A 1 72 ? 2.729 8.869 -4.160 1.00 95.62 72 LEU A O 1
ATOM 528 N N . VAL A 1 73 ? 2.662 6.870 -3.156 1.00 95.06 73 VAL A N 1
ATOM 529 C CA . VAL A 1 73 ? 4.084 6.845 -2.803 1.00 95.06 73 VAL A CA 1
ATOM 530 C C . VAL A 1 73 ? 4.895 6.522 -4.055 1.00 95.06 73 VAL A C 1
ATOM 532 O O . VAL A 1 73 ? 4.714 5.479 -4.689 1.00 95.06 73 VAL A O 1
ATOM 535 N N . SER A 1 74 ? 5.797 7.430 -4.426 1.00 90.19 74 SER A N 1
ATOM 536 C CA . SER A 1 74 ? 6.655 7.260 -5.602 1.00 90.19 74 SER A CA 1
ATOM 53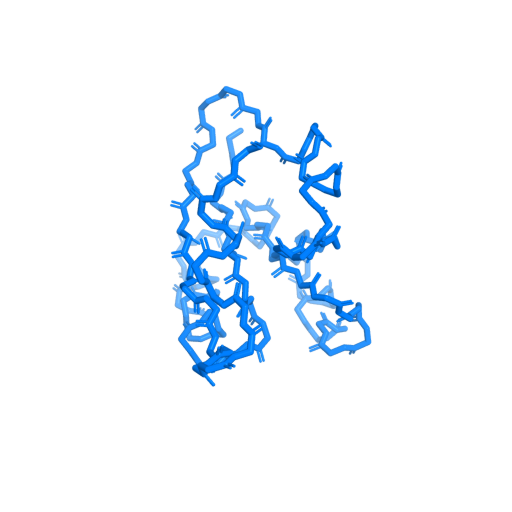7 C C . SER A 1 74 ? 7.532 6.010 -5.500 1.00 90.19 74 SER A C 1
ATOM 539 O O . SER A 1 74 ? 8.124 5.738 -4.456 1.00 90.19 74 SER A O 1
ATOM 541 N N . GLY A 1 75 ? 7.660 5.276 -6.611 1.00 85.25 75 GLY A N 1
ATOM 542 C CA . GLY A 1 75 ? 8.604 4.164 -6.722 1.00 85.25 75 GLY A CA 1
ATOM 543 C C . GLY A 1 75 ? 10.057 4.622 -6.549 1.00 85.25 75 GLY A C 1
ATOM 544 O O . GLY A 1 75 ? 10.427 5.715 -6.982 1.00 85.25 75 GLY A O 1
ATOM 545 N N . SER A 1 76 ? 10.883 3.775 -5.933 1.00 80.69 76 SER A N 1
ATOM 546 C CA . SER A 1 76 ? 12.295 4.047 -5.614 1.00 80.69 76 SER A CA 1
ATOM 547 C C . SER A 1 76 ? 13.281 3.573 -6.695 1.00 80.69 76 SER A C 1
ATOM 549 O O . SER A 1 76 ? 14.488 3.535 -6.469 1.00 80.69 76 SER A O 1
ATOM 551 N N . GLU A 1 77 ? 12.782 3.171 -7.865 1.00 72.56 77 GLU A N 1
ATOM 552 C CA . GLU A 1 77 ? 13.537 2.548 -8.965 1.00 72.56 77 GLU A CA 1
ATOM 553 C C . GLU A 1 77 ? 14.291 3.579 -9.824 1.00 72.56 77 GLU A C 1
ATOM 555 O O . GLU A 1 77 ? 14.121 3.665 -11.043 1.00 72.56 77 GLU A O 1
ATOM 560 N N . MET A 1 78 ? 15.148 4.379 -9.184 1.00 65.25 78 MET A N 1
ATOM 561 C CA . MET A 1 78 ? 16.002 5.351 -9.870 1.00 65.25 78 MET A CA 1
ATOM 562 C C . MET A 1 78 ? 16.841 4.656 -10.957 1.00 65.25 78 MET A C 1
ATOM 564 O O . MET A 1 78 ? 17.544 3.683 -10.686 1.00 65.25 78 MET A O 1
ATOM 568 N N . GLY A 1 79 ? 16.734 5.129 -12.203 1.00 63.59 79 GLY A N 1
ATOM 569 C CA . GLY A 1 79 ? 17.473 4.589 -13.354 1.00 63.59 79 GLY A CA 1
ATOM 570 C C . GLY A 1 79 ? 16.944 3.273 -13.944 1.00 63.59 79 GLY A C 1
ATOM 571 O O . GLY A 1 79 ? 17.490 2.806 -14.937 1.00 63.59 79 GLY A O 1
ATOM 572 N N . LYS A 1 80 ? 15.872 2.683 -13.393 1.00 66.06 80 LYS A N 1
ATOM 573 C CA . LYS A 1 80 ? 15.295 1.404 -13.856 1.00 66.06 80 LYS A CA 1
ATOM 574 C C . LYS A 1 80 ? 13.884 1.569 -14.428 1.00 66.06 80 LYS A C 1
ATOM 576 O O . LYS A 1 80 ? 12.959 0.881 -14.022 1.00 66.06 80 LYS A O 1
ATOM 581 N N . GLY A 1 81 ? 13.704 2.515 -15.351 1.00 76.25 81 GLY A N 1
ATOM 582 C CA . GLY A 1 81 ? 12.417 2.689 -16.040 1.00 76.25 81 GLY A CA 1
ATOM 583 C C . GLY A 1 81 ? 11.366 3.498 -15.271 1.00 76.25 81 GLY A C 1
ATOM 584 O O . GLY A 1 81 ? 10.202 3.490 -15.655 1.00 76.25 81 GLY A O 1
ATOM 585 N N . ARG A 1 82 ? 11.757 4.266 -14.241 1.00 84.12 82 ARG A N 1
ATOM 586 C CA . ARG A 1 82 ? 10.846 5.150 -13.481 1.00 84.12 82 ARG A CA 1
ATOM 587 C C . ARG A 1 82 ? 10.008 6.078 -14.369 1.00 84.12 82 ARG A C 1
ATOM 589 O O . ARG A 1 82 ? 8.850 6.316 -14.052 1.00 84.12 82 ARG A O 1
ATOM 596 N N . ALA A 1 83 ? 10.582 6.591 -15.460 1.00 86.00 83 ALA A N 1
ATOM 597 C CA . ALA A 1 83 ? 9.862 7.428 -16.421 1.00 86.00 83 ALA A CA 1
ATOM 598 C C . ALA A 1 83 ? 8.731 6.662 -17.130 1.00 86.00 83 ALA A C 1
ATOM 600 O O . ALA A 1 83 ? 7.645 7.203 -17.291 1.00 86.00 83 ALA A O 1
ATOM 601 N N . ALA A 1 84 ? 8.943 5.386 -17.472 1.00 86.06 84 ALA A N 1
ATOM 602 C CA . ALA A 1 84 ? 7.934 4.562 -18.137 1.00 86.06 84 ALA A CA 1
ATOM 603 C C . ALA A 1 84 ? 6.699 4.310 -17.254 1.00 86.06 84 ALA A C 1
ATOM 605 O O . ALA A 1 84 ? 5.599 4.198 -17.774 1.00 86.06 84 ALA A O 1
ATOM 606 N N . GLN A 1 85 ? 6.854 4.306 -15.925 1.00 87.69 85 GLN A N 1
ATOM 607 C CA . GLN A 1 85 ? 5.737 4.187 -14.971 1.00 87.69 85 GLN A CA 1
ATOM 608 C C . GLN A 1 85 ? 4.805 5.412 -14.959 1.00 87.69 85 GLN A C 1
ATOM 610 O O . GLN A 1 85 ? 3.757 5.375 -14.323 1.00 87.69 85 GLN A O 1
ATOM 615 N N . HIS A 1 86 ? 5.203 6.513 -15.606 1.00 87.50 86 HIS A N 1
ATOM 616 C CA . HIS A 1 86 ? 4.387 7.720 -15.774 1.00 87.50 86 HIS A CA 1
ATOM 617 C C . HIS A 1 86 ? 3.821 7.860 -17.190 1.00 87.50 86 HIS A C 1
ATOM 619 O O . HIS A 1 86 ? 3.254 8.899 -17.522 1.00 87.50 86 HIS A O 1
ATOM 625 N N . HIS A 1 87 ? 3.998 6.845 -18.034 1.00 81.31 87 HIS A N 1
ATOM 626 C CA . HIS A 1 87 ? 3.425 6.792 -19.373 1.00 81.31 87 HIS A CA 1
ATOM 627 C C . HIS A 1 87 ? 2.284 5.763 -19.408 1.00 81.31 87 HIS A C 1
ATOM 629 O O . HIS A 1 87 ? 2.259 4.827 -18.608 1.00 81.31 87 HIS A O 1
ATOM 635 N N . THR A 1 88 ? 1.342 5.957 -20.328 1.00 62.97 88 THR A N 1
ATOM 636 C CA . THR A 1 88 ? 0.195 5.066 -20.582 1.00 62.97 88 THR A CA 1
ATOM 637 C C . THR A 1 88 ? 0.376 4.280 -21.861 1.00 62.97 88 THR A C 1
ATOM 639 O O . THR A 1 88 ? 0.821 4.912 -22.847 1.00 62.97 88 THR A O 1
#

pLDDT: mean 93.27, std 8.18, range [62.97, 98.56]

InterPro domains:
  IPR016040 NAD(P)-binding domain [PF13460] (7-79)
  IPR036291 NAD(P)-binding domain superfamily [SSF5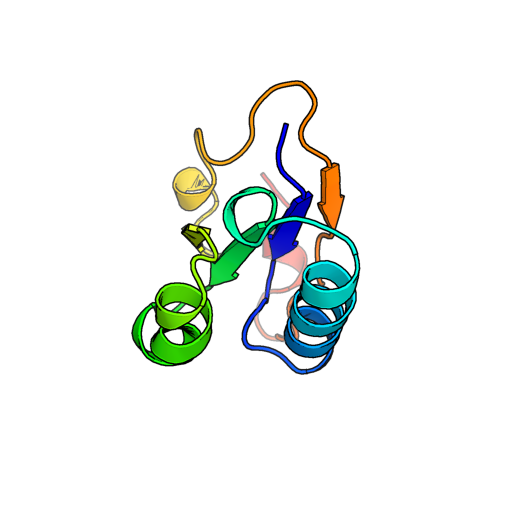1735] (4-80)
  IPR052718 NmrA-type domain-containing oxidoreductase [PTHR47129] (1-87)

Sequence (88 aa):
MSLVITGATGNLGRVAVETLLEQVPADHVTAVVRSVEKAADLAARGVRIAVADYNTPKTFEGLFTAGDKVLLVSGSEMGKGRAAQHHT

Foldseek 3Di:
DAAEAEPCLDDVNVVVLVVVVVPDQQCSYEYEDQDVVSCVVSVVSVHHYAYDDLVDVCSCVPVDDPPYHYDDDQDPPVPNCSVVSVPD